Protein AF-A0A381V1W5-F1 (afdb_monomer_lite)

Secondary structure (DSSP, 8-state):
-PPEEEEESSHHHHHHHHHHHGGGEEEEE--S-SEE--TT----B-TT-------TTT-TTSPPPPGGG-B---EE-GGGHHHHHHHHHH-

pLDDT: mean 74.84, std 21.05, range [38.41, 97.56]

Structure (mmCIF, N/CA/C/O backbone):
data_AF-A0A381V1W5-F1
#
_entry.id   AF-A0A381V1W5-F1
#
loop_
_atom_site.group_PDB
_atom_site.id
_atom_site.type_symbol
_atom_site.label_atom_id
_atom_site.label_alt_id
_atom_site.label_comp_id
_atom_site.label_asym_id
_atom_site.label_entity_id
_atom_site.label_seq_id
_atom_site.pdbx_PDB_ins_code
_atom_site.Cartn_x
_atom_site.Cartn_y
_atom_site.Cartn_z
_atom_site.occupancy
_atom_site.B_iso_or_equiv
_atom_site.auth_seq_id
_atom_site.auth_comp_id
_atom_site.auth_asym_id
_atom_site.auth_atom_id
_atom_site.pdbx_PDB_model_num
ATOM 1 N N . MET A 1 1 ? -13.208 -13.722 13.875 1.00 66.12 1 MET A N 1
ATOM 2 C CA . MET A 1 1 ? -13.994 -13.267 12.708 1.00 66.12 1 MET A CA 1
ATOM 3 C C . MET A 1 1 ? -13.017 -12.835 11.631 1.00 66.12 1 MET A C 1
ATOM 5 O O . MET A 1 1 ? -12.004 -12.247 12.008 1.00 66.12 1 MET A O 1
ATOM 9 N N . PRO A 1 2 ? -13.264 -13.158 10.353 1.00 73.38 2 PRO A N 1
ATOM 10 C CA . PRO A 1 2 ? -12.440 -12.658 9.257 1.00 73.38 2 PRO A CA 1
ATOM 11 C C . PRO A 1 2 ? -12.503 -11.127 9.242 1.00 73.38 2 PRO A C 1
ATOM 13 O O . PRO A 1 2 ? -13.581 -10.554 9.410 1.00 73.38 2 PRO A O 1
ATOM 16 N N . LYS A 1 3 ? -11.346 -10.472 9.128 1.00 85.56 3 LYS A N 1
ATOM 17 C CA . LYS A 1 3 ? -11.261 -9.015 8.986 1.00 85.56 3 LYS A CA 1
ATOM 18 C C . LYS A 1 3 ? -11.293 -8.673 7.504 1.00 85.56 3 LYS A C 1
ATOM 20 O O . LYS A 1 3 ? -10.640 -9.348 6.717 1.00 85.56 3 LYS A O 1
ATOM 25 N N . ALA A 1 4 ? -12.030 -7.635 7.130 1.00 93.38 4 ALA A N 1
ATOM 26 C CA . ALA A 1 4 ? -12.000 -7.139 5.759 1.00 93.38 4 ALA A CA 1
ATOM 27 C C . ALA A 1 4 ? -10.700 -6.355 5.516 1.00 93.38 4 ALA A C 1
ATOM 29 O O . ALA A 1 4 ? -10.365 -5.455 6.291 1.00 93.38 4 ALA A O 1
ATOM 30 N N . LEU A 1 5 ? -9.973 -6.692 4.450 1.00 94.44 5 LEU A N 1
ATOM 31 C CA . LEU A 1 5 ? -8.740 -6.007 4.066 1.00 94.44 5 LEU A CA 1
ATOM 32 C C . LEU A 1 5 ? -9.055 -4.716 3.297 1.00 94.44 5 LEU A C 1
ATOM 34 O O . LEU A 1 5 ? -9.819 -4.718 2.334 1.00 94.44 5 LEU A O 1
ATOM 38 N N . VAL A 1 6 ? -8.425 -3.616 3.699 1.00 95.19 6 VAL A N 1
ATOM 39 C CA . VAL A 1 6 ? -8.476 -2.315 3.026 1.00 95.19 6 VAL A CA 1
ATOM 40 C C . VAL A 1 6 ? -7.052 -1.879 2.717 1.00 95.19 6 VAL A C 1
ATOM 42 O O . VAL A 1 6 ? -6.224 -1.740 3.616 1.00 95.19 6 VAL A O 1
ATOM 45 N N . VAL A 1 7 ? -6.760 -1.628 1.444 1.00 95.50 7 VAL A N 1
ATOM 46 C CA . VAL A 1 7 ? -5.433 -1.185 1.000 1.00 95.50 7 VAL A CA 1
ATOM 47 C C . VAL A 1 7 ? -5.485 0.290 0.631 1.00 95.50 7 VAL A C 1
ATOM 49 O O . VAL A 1 7 ? -6.390 0.731 -0.073 1.00 95.50 7 VAL A O 1
ATOM 52 N N . VAL A 1 8 ? -4.515 1.067 1.110 1.00 96.50 8 VAL A N 1
ATOM 53 C CA . VAL A 1 8 ? -4.421 2.513 0.858 1.00 96.50 8 VAL A CA 1
ATOM 54 C C . VAL A 1 8 ? -3.014 2.913 0.444 1.00 96.50 8 VAL A C 1
ATOM 56 O O . VAL A 1 8 ? -2.052 2.218 0.727 1.00 96.50 8 VAL A O 1
ATOM 59 N N . GLU A 1 9 ? -2.858 4.061 -0.202 1.00 95.38 9 GLU A N 1
ATOM 60 C CA . GLU A 1 9 ? -1.567 4.447 -0.781 1.00 95.38 9 GLU A CA 1
ATOM 61 C C . GLU A 1 9 ? -0.493 4.813 0.263 1.00 95.38 9 GLU A C 1
ATOM 63 O O . GLU A 1 9 ? 0.680 4.481 0.093 1.00 95.38 9 GLU A O 1
ATOM 68 N N . SER A 1 10 ? -0.874 5.490 1.356 1.00 95.88 10 SER A N 1
ATOM 69 C CA . SER A 1 10 ? 0.077 6.065 2.318 1.00 95.88 10 SER A CA 1
ATOM 70 C C . SER A 1 10 ? -0.136 5.584 3.762 1.00 95.88 10 SER A C 1
ATOM 72 O O . SER A 1 10 ? -1.279 5.371 4.184 1.00 95.88 10 SER A O 1
ATOM 74 N N . PRO A 1 11 ? 0.938 5.478 4.574 1.00 95.06 11 PRO A N 1
ATOM 75 C CA . PRO A 1 11 ? 0.835 5.069 5.981 1.00 95.06 11 PRO A CA 1
ATOM 76 C C . PRO A 1 11 ? -0.055 5.990 6.831 1.00 95.06 11 PRO A C 1
ATOM 78 O O . PRO A 1 11 ? -0.765 5.535 7.732 1.00 95.06 11 PRO A O 1
ATOM 81 N N . ALA A 1 12 ? -0.058 7.289 6.517 1.00 96.88 12 ALA A N 1
ATOM 82 C CA . ALA A 1 12 ? -0.895 8.271 7.199 1.00 96.88 12 ALA A CA 1
ATOM 83 C C . ALA A 1 12 ? -2.390 7.987 6.974 1.00 96.88 12 ALA A C 1
ATOM 85 O O . ALA A 1 12 ? -3.163 7.962 7.932 1.00 96.88 12 ALA A O 1
ATOM 86 N N . LYS A 1 13 ? -2.793 7.691 5.726 1.00 96.31 13 LYS A N 1
ATOM 87 C CA . LYS A 1 13 ? -4.172 7.288 5.405 1.00 96.31 13 LYS A CA 1
ATOM 88 C C . LYS A 1 13 ? -4.550 5.997 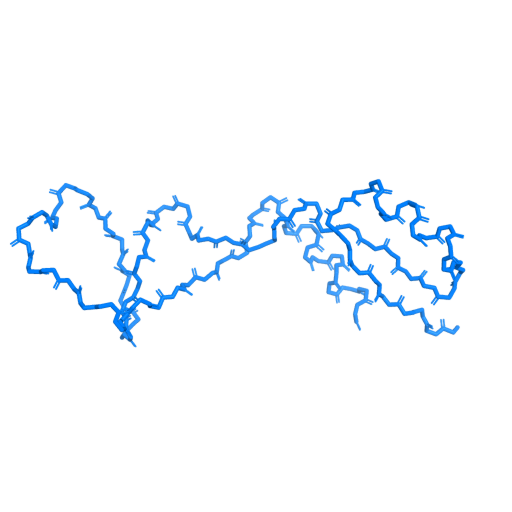6.135 1.00 96.31 13 LYS A C 1
ATOM 90 O O . LYS A 1 13 ? -5.637 5.939 6.701 1.00 96.31 13 LYS A O 1
ATOM 9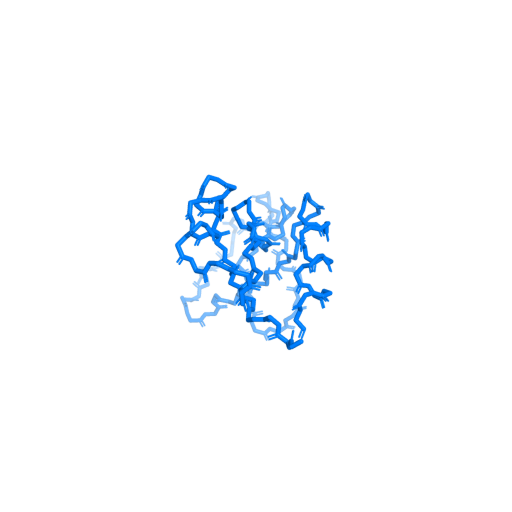5 N N . ALA A 1 14 ? -3.652 5.008 6.188 1.00 96.56 14 ALA A N 1
ATOM 96 C CA . ALA A 1 14 ? -3.920 3.733 6.861 1.00 96.56 14 ALA A CA 1
ATOM 97 C C . ALA A 1 14 ? -4.224 3.932 8.352 1.00 96.56 14 ALA A C 1
ATOM 99 O O . ALA A 1 14 ? -5.213 3.413 8.869 1.00 96.56 14 ALA A O 1
ATOM 100 N N . THR A 1 15 ? -3.421 4.766 9.018 1.00 96.19 15 THR A N 1
ATOM 101 C CA . THR A 1 15 ? -3.604 5.106 10.435 1.00 96.19 15 THR A CA 1
ATOM 102 C C . THR A 1 15 ? -4.943 5.799 10.683 1.00 96.19 15 THR A C 1
ATOM 104 O O . THR A 1 15 ? -5.645 5.470 11.636 1.00 96.19 15 THR A O 1
ATOM 107 N N . THR A 1 16 ? -5.311 6.756 9.832 1.00 97.56 16 THR A N 1
ATOM 108 C CA . THR A 1 16 ? -6.563 7.510 9.973 1.00 97.56 16 THR A CA 1
ATOM 109 C C . THR A 1 16 ? -7.786 6.635 9.702 1.00 97.56 16 THR A C 1
ATOM 111 O O . THR A 1 16 ? -8.713 6.614 10.506 1.00 97.56 16 THR A O 1
ATOM 114 N N . ILE A 1 17 ? -7.778 5.860 8.617 1.00 97.00 17 ILE A N 1
ATOM 115 C CA . ILE A 1 17 ? -8.914 5.017 8.218 1.00 97.00 17 ILE A CA 1
ATOM 116 C C . ILE A 1 17 ? -9.123 3.860 9.202 1.00 97.00 17 ILE A C 1
ATOM 118 O O . ILE A 1 17 ? -10.263 3.556 9.547 1.00 97.00 17 ILE A O 1
ATOM 122 N N . SER A 1 18 ? -8.046 3.274 9.735 1.00 96.25 18 SER A N 1
ATOM 123 C CA . SER A 1 18 ? -8.129 2.232 10.770 1.00 96.25 18 SER A CA 1
ATOM 124 C C . SER A 1 18 ? -8.891 2.704 12.018 1.00 96.25 18 SER A C 1
ATOM 126 O O . SER A 1 18 ? -9.706 1.961 12.568 1.00 96.25 18 SER A O 1
ATOM 128 N N . LYS A 1 19 ? -8.718 3.974 12.421 1.00 96.69 19 LYS A N 1
ATOM 129 C CA . LYS A 1 19 ? -9.464 4.565 13.547 1.00 96.69 19 LYS A CA 1
ATOM 130 C C . LYS A 1 19 ? -10.964 4.671 13.272 1.00 96.69 19 LYS A C 1
ATOM 132 O O . LYS A 1 19 ? -11.746 4.510 14.203 1.00 96.69 19 LYS A O 1
ATOM 137 N N . TYR A 1 20 ? -11.360 4.935 12.028 1.00 97.38 20 TYR A N 1
ATOM 138 C CA . TYR A 1 20 ? -12.772 5.056 11.654 1.00 97.38 20 TYR A CA 1
ATOM 139 C C . TYR A 1 20 ? -13.461 3.701 11.491 1.00 97.38 20 TYR A C 1
ATOM 141 O O . TYR A 1 20 ? -14.600 3.541 11.917 1.00 97.38 20 TYR A O 1
ATOM 149 N N . LEU A 1 21 ? -12.778 2.725 10.892 1.00 96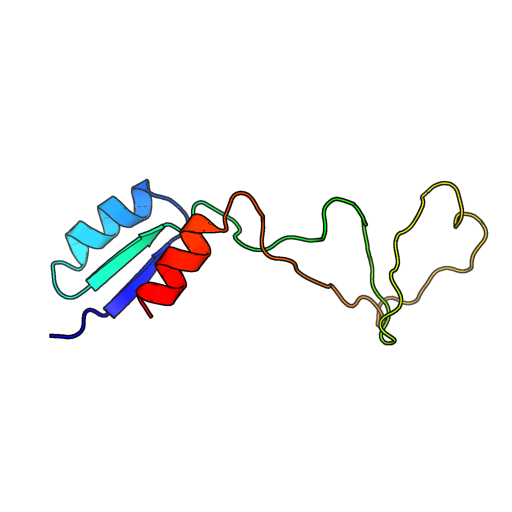.00 21 LEU A N 1
ATOM 150 C CA . LEU A 1 21 ? -13.352 1.413 10.587 1.00 96.00 21 LEU A CA 1
ATOM 151 C C . LEU A 1 21 ? -13.328 0.443 11.779 1.00 96.00 21 LEU A C 1
ATOM 153 O O . LEU A 1 21 ? -14.172 -0.449 11.885 1.00 96.00 21 LEU A O 1
ATOM 157 N N . GLY A 1 22 ? -12.373 0.613 12.695 1.00 92.88 22 GLY A N 1
ATOM 158 C CA . GLY A 1 22 ? -12.257 -0.206 13.894 1.00 92.88 22 GLY A CA 1
ATOM 159 C C . GLY A 1 22 ? -11.774 -1.639 13.630 1.00 92.88 22 GLY A C 1
ATOM 160 O O . GLY A 1 22 ? -11.211 -1.970 12.591 1.00 92.88 22 GLY A O 1
ATOM 161 N N . LYS A 1 23 ? -11.973 -2.521 14.618 1.00 92.12 23 LYS A N 1
ATOM 162 C CA . LYS A 1 23 ? -11.310 -3.842 14.695 1.00 92.12 23 LYS A CA 1
ATOM 163 C C . LYS A 1 23 ? -11.771 -4.875 13.655 1.00 92.12 23 LYS A C 1
ATOM 165 O O . LYS A 1 23 ? -11.147 -5.931 13.556 1.00 92.12 23 LYS A O 1
ATOM 170 N N . GLY A 1 24 ? -12.856 -4.597 12.930 1.00 94.00 24 GLY A N 1
ATOM 171 C CA . GLY A 1 24 ? -13.380 -5.465 11.869 1.00 94.00 24 GLY A CA 1
ATOM 172 C C . GLY A 1 24 ? -12.597 -5.383 10.559 1.00 94.00 24 GLY A C 1
ATOM 173 O O . GLY A 1 24 ? -12.830 -6.193 9.665 1.00 94.00 24 GLY A O 1
ATOM 174 N N . TYR A 1 25 ? -11.665 -4.434 10.456 1.00 95.25 25 TYR A N 1
ATOM 175 C CA . TYR A 1 25 ? -10.895 -4.182 9.249 1.00 95.25 25 TYR A CA 1
ATOM 176 C C . TYR A 1 25 ? -9.397 -4.285 9.518 1.00 95.25 25 TYR A C 1
ATOM 178 O O . TYR A 1 25 ? -8.907 -3.957 10.601 1.00 95.25 25 TYR A O 1
ATOM 186 N N . GLU A 1 26 ? -8.670 -4.735 8.507 1.00 94.38 26 GLU A N 1
ATOM 187 C CA . GLU A 1 26 ? -7.219 -4.661 8.438 1.00 94.38 26 GLU A CA 1
ATOM 188 C C . GLU A 1 26 ? -6.851 -3.635 7.372 1.00 94.38 26 GLU A C 1
ATOM 190 O O . GLU A 1 26 ? -7.251 -3.770 6.221 1.00 94.38 26 GLU A O 1
ATOM 195 N N . VAL A 1 27 ? -6.149 -2.568 7.761 1.00 95.44 27 VAL A N 1
ATOM 196 C CA . VAL A 1 27 ? -5.825 -1.460 6.853 1.00 95.44 27 VAL A CA 1
ATOM 197 C C . VAL A 1 27 ? -4.321 -1.433 6.604 1.00 95.44 27 VAL A C 1
ATOM 199 O O . VAL A 1 27 ? -3.556 -1.136 7.522 1.00 95.44 27 VAL A O 1
ATOM 202 N N . ILE A 1 28 ? -3.897 -1.723 5.373 1.00 94.44 28 ILE A N 1
ATOM 203 C CA . ILE A 1 28 ? -2.484 -1.824 4.971 1.00 94.44 28 ILE A CA 1
ATOM 204 C C . ILE A 1 28 ? -2.145 -0.722 3.963 1.00 94.44 28 ILE A C 1
ATOM 206 O O . ILE A 1 28 ? -2.950 -0.385 3.095 1.00 94.44 28 ILE A O 1
ATOM 210 N N . ALA A 1 29 ? -0.944 -0.147 4.065 1.00 95.81 29 ALA A N 1
ATOM 211 C CA . ALA A 1 29 ? -0.457 0.841 3.107 1.00 95.81 29 ALA A CA 1
ATOM 212 C C . ALA A 1 29 ? 0.385 0.194 1.990 1.00 95.81 29 ALA A C 1
ATOM 214 O O . ALA A 1 29 ? 1.309 -0.561 2.283 1.00 95.81 29 ALA A O 1
ATOM 215 N N . SER A 1 30 ? 0.134 0.542 0.724 1.00 93.12 30 SER A N 1
ATOM 216 C CA . SER A 1 30 ? 0.942 0.112 -0.429 1.00 93.12 30 SER A CA 1
ATOM 217 C C . SER A 1 30 ? 2.282 0.852 -0.525 1.00 93.12 30 SER A C 1
ATOM 219 O O . SER A 1 30 ? 3.237 0.350 -1.114 1.00 93.12 30 SER A O 1
ATOM 221 N N . VAL A 1 31 ? 2.363 2.040 0.091 1.00 90.62 31 VAL A N 1
ATOM 222 C CA . VAL A 1 31 ? 3.527 2.938 0.055 1.00 90.62 31 VAL A CA 1
ATOM 223 C C . VAL A 1 31 ? 3.856 3.356 -1.388 1.00 90.62 31 VAL A C 1
ATOM 225 O O . VAL A 1 31 ? 5.009 3.333 -1.822 1.00 90.62 31 VAL A O 1
ATOM 228 N N . GLY A 1 32 ? 2.815 3.743 -2.131 1.00 88.62 32 GLY A N 1
ATOM 229 C CA . GLY A 1 32 ? 2.880 4.119 -3.547 1.00 88.62 32 GLY A CA 1
ATOM 230 C C . GLY A 1 32 ? 2.670 2.938 -4.499 1.00 88.62 32 GLY A C 1
ATOM 231 O O . GLY A 1 32 ? 1.975 1.974 -4.163 1.00 88.62 32 GLY A O 1
ATOM 232 N N . HIS A 1 33 ? 3.253 3.028 -5.698 1.00 91.06 33 HIS A N 1
ATOM 233 C CA . HIS A 1 33 ? 3.172 1.978 -6.714 1.00 91.06 33 HIS A CA 1
ATOM 234 C C . HIS A 1 33 ? 3.906 0.708 -6.271 1.00 91.06 33 HIS A C 1
ATOM 236 O O . HIS A 1 33 ? 4.986 0.778 -5.681 1.00 91.06 33 HIS A O 1
ATOM 242 N N . ILE A 1 34 ? 3.310 -0.448 -6.575 1.00 89.81 34 ILE A N 1
ATOM 243 C CA . ILE A 1 34 ? 3.848 -1.791 -6.287 1.00 89.81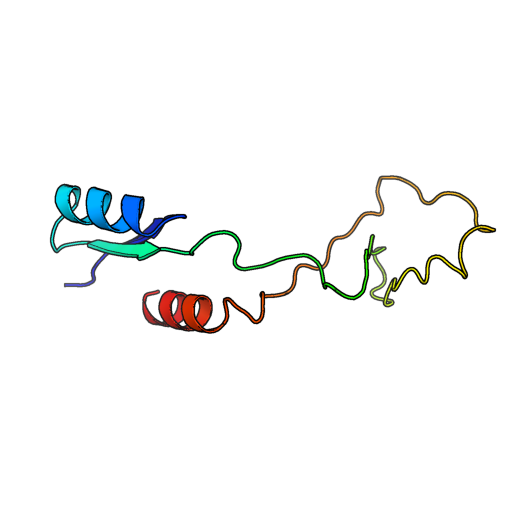 34 ILE A CA 1
ATOM 244 C C . ILE A 1 34 ? 4.365 -2.506 -7.541 1.00 89.81 34 ILE A C 1
ATOM 246 O O . ILE A 1 34 ? 5.156 -3.442 -7.435 1.00 89.81 34 ILE A O 1
ATOM 250 N N . VAL A 1 35 ? 3.930 -2.043 -8.709 1.00 87.69 35 VAL A N 1
ATOM 251 C CA . VAL A 1 35 ? 4.352 -2.482 -10.037 1.00 87.69 35 VAL A CA 1
ATOM 252 C C . VAL A 1 35 ? 4.767 -1.251 -10.828 1.00 87.69 35 VAL A C 1
ATOM 254 O O . VAL A 1 35 ? 4.252 -0.160 -10.579 1.00 87.69 35 VAL A O 1
ATOM 257 N N . ASP A 1 36 ? 5.708 -1.424 -11.739 1.00 85.81 36 ASP A N 1
ATOM 258 C CA . ASP A 1 36 ? 6.185 -0.373 -12.631 1.00 85.81 36 ASP A CA 1
ATOM 259 C C . ASP A 1 36 ? 6.643 -1.001 -13.946 1.00 85.81 36 ASP A C 1
ATOM 261 O O . ASP A 1 36 ? 6.721 -2.227 -14.062 1.00 85.81 36 ASP A O 1
ATOM 265 N N . LEU A 1 37 ? 6.953 -0.168 -14.929 1.00 81.69 37 LEU A N 1
ATOM 266 C CA . LEU A 1 37 ? 7.650 -0.625 -16.118 1.00 81.69 37 LEU A CA 1
ATOM 267 C C . LEU A 1 37 ? 9.053 -1.140 -15.734 1.00 81.69 37 LEU A C 1
ATOM 269 O O . LEU A 1 37 ? 9.670 -0.642 -14.781 1.00 81.69 37 LEU A O 1
ATOM 273 N N . PRO A 1 38 ? 9.581 -2.148 -16.441 1.00 77.88 38 PRO A N 1
ATOM 274 C CA . PRO A 1 38 ? 10.932 -2.646 -16.218 1.00 77.88 38 PRO A CA 1
ATOM 275 C C . PRO A 1 38 ? 11.967 -1.516 -16.354 1.00 77.88 38 PRO A C 1
ATOM 277 O O . PRO A 1 38 ? 12.087 -0.862 -17.381 1.00 77.88 38 PRO A O 1
ATOM 280 N N . LYS A 1 39 ? 12.752 -1.272 -15.294 1.00 65.12 39 LYS A N 1
ATOM 281 C CA . LYS A 1 39 ? 13.666 -0.110 -15.188 1.00 65.12 39 LYS A CA 1
ATOM 282 C C . LYS A 1 39 ? 14.770 -0.046 -16.248 1.00 65.12 39 LYS A C 1
ATOM 284 O O . LYS A 1 39 ? 15.378 1.006 -16.420 1.00 65.12 39 LYS A O 1
ATOM 289 N N . SER A 1 40 ? 15.074 -1.168 -16.889 1.00 53.72 40 SER A N 1
ATOM 290 C CA . SER A 1 40 ? 16.153 -1.316 -17.870 1.00 53.72 40 SER A CA 1
ATOM 291 C C . SER A 1 40 ? 15.659 -1.374 -19.316 1.00 53.72 40 SER A C 1
ATOM 293 O O . SER A 1 40 ? 16.472 -1.511 -20.222 1.00 53.72 40 SER A O 1
ATOM 295 N N . THR A 1 41 ? 14.355 -1.232 -19.542 1.00 47.22 41 THR A N 1
ATOM 296 C CA . THR A 1 41 ? 13.754 -1.181 -20.871 1.00 47.22 41 THR A CA 1
ATOM 297 C C . THR A 1 41 ? 12.637 -0.143 -20.834 1.00 47.22 41 THR A C 1
ATOM 299 O O . THR A 1 41 ? 11.586 -0.356 -20.237 1.00 47.22 41 THR A O 1
ATOM 302 N N . ILE A 1 42 ? 12.841 1.019 -21.464 1.00 45.31 42 ILE A N 1
ATOM 303 C CA . ILE A 1 42 ? 11.713 1.891 -21.827 1.00 45.31 42 ILE A CA 1
ATOM 304 C C . ILE A 1 42 ? 10.996 1.151 -22.967 1.00 45.31 42 ILE A C 1
ATOM 306 O O . ILE A 1 42 ? 11.253 1.382 -24.143 1.00 45.31 42 ILE A O 1
ATOM 310 N N . GLY A 1 43 ? 10.218 0.138 -22.585 1.00 44.91 43 GLY A N 1
ATOM 311 C CA . GLY A 1 43 ? 9.630 -0.868 -23.455 1.00 44.91 43 GLY A CA 1
ATOM 312 C C . GLY A 1 43 ? 8.173 -0.540 -23.721 1.00 44.91 43 GLY A C 1
ATOM 313 O O . GLY A 1 43 ? 7.284 -0.915 -22.963 1.00 44.91 43 GLY A O 1
ATOM 314 N N . ILE A 1 44 ? 7.946 0.178 -24.811 1.00 41.00 44 ILE A N 1
ATOM 315 C CA . ILE A 1 44 ? 6.752 -0.019 -25.628 1.00 41.00 44 ILE A CA 1
ATOM 316 C C . ILE A 1 44 ? 6.863 -1.455 -26.153 1.00 41.00 44 ILE A C 1
ATOM 318 O O . ILE A 1 44 ? 7.814 -1.725 -26.886 1.00 41.00 44 ILE A O 1
ATOM 322 N N . VAL A 1 45 ? 5.989 -2.379 -25.744 1.00 43.78 45 VAL A N 1
ATOM 323 C CA . VAL A 1 45 ? 6.042 -3.768 -26.236 1.00 43.78 45 VAL A CA 1
ATOM 324 C C . VAL A 1 45 ? 4.992 -3.959 -27.329 1.00 43.78 45 VAL A C 1
ATOM 326 O O . VAL A 1 45 ? 3.912 -3.402 -27.206 1.00 43.78 45 VAL A O 1
ATOM 329 N N . ASP A 1 46 ? 5.314 -4.696 -28.395 1.00 38.41 46 ASP A N 1
ATOM 330 C CA . ASP A 1 46 ? 4.338 -5.155 -29.398 1.00 38.41 46 ASP A CA 1
ATOM 331 C C . ASP A 1 46 ? 3.892 -6.591 -29.064 1.00 38.41 46 ASP A C 1
ATOM 333 O O . ASP A 1 46 ? 4.555 -7.319 -28.321 1.00 38.41 46 ASP A O 1
ATOM 337 N N . SER A 1 47 ? 2.777 -7.011 -29.660 1.00 43.16 47 SER A N 1
ATOM 338 C CA . SER A 1 47 ? 1.958 -8.203 -29.374 1.00 43.16 47 SER A CA 1
ATOM 339 C C . SER A 1 47 ? 2.620 -9.598 -29.387 1.00 43.16 47 SER A C 1
ATOM 341 O O . SER A 1 47 ? 1.950 -10.558 -29.011 1.00 43.16 47 SER A O 1
ATOM 343 N N . ASP A 1 48 ? 3.892 -9.744 -29.772 1.00 45.03 48 ASP A N 1
ATOM 344 C CA . ASP A 1 48 ? 4.524 -11.054 -30.036 1.00 45.03 48 ASP A CA 1
ATOM 345 C C . ASP A 1 48 ? 5.612 -11.470 -29.020 1.00 45.03 48 ASP A C 1
ATOM 347 O O . ASP A 1 48 ? 6.299 -12.475 -29.210 1.00 45.03 48 ASP A O 1
ATOM 351 N N . GLY A 1 49 ? 5.763 -10.741 -27.908 1.00 41.56 49 GLY A N 1
ATOM 352 C CA . GLY A 1 49 ? 6.566 -11.191 -26.758 1.00 41.56 49 GLY A CA 1
ATOM 353 C C . GLY A 1 49 ? 8.088 -11.194 -26.961 1.00 41.56 49 GLY A C 1
ATOM 354 O O . GLY A 1 49 ? 8.799 -11.898 -26.245 1.00 41.56 49 GLY A O 1
ATOM 355 N N . ALA A 1 50 ? 8.605 -10.418 -27.915 1.00 41.59 50 ALA A N 1
ATOM 356 C CA . ALA A 1 50 ? 10.034 -10.140 -28.021 1.00 41.59 50 ALA A CA 1
ATOM 357 C C . ALA A 1 50 ? 10.402 -8.923 -27.157 1.00 41.59 50 ALA A C 1
ATOM 359 O O . ALA A 1 50 ? 9.743 -7.887 -27.247 1.00 41.59 50 ALA A O 1
ATOM 360 N N . ASP A 1 51 ? 11.466 -9.046 -26.352 1.00 41.16 51 ASP A N 1
ATOM 361 C CA . ASP A 1 51 ? 12.039 -7.955 -25.555 1.00 41.16 51 ASP A CA 1
ATOM 362 C C . ASP A 1 51 ? 12.278 -6.724 -26.437 1.00 41.16 51 ASP A C 1
ATOM 364 O O . ASP A 1 51 ? 13.252 -6.665 -27.191 1.00 41.16 51 ASP A O 1
ATOM 368 N N . ILE A 1 52 ? 11.432 -5.701 -26.309 1.00 44.88 52 ILE A N 1
ATOM 369 C CA . ILE A 1 52 ? 11.747 -4.382 -26.859 1.00 44.88 52 ILE A CA 1
ATOM 370 C C . ILE A 1 52 ? 12.536 -3.623 -25.798 1.00 44.88 52 ILE A C 1
ATOM 372 O O . ILE A 1 52 ? 12.089 -2.650 -25.190 1.00 44.88 52 ILE A O 1
ATOM 376 N N . GLY A 1 53 ? 13.752 -4.105 -25.555 1.00 41.78 53 GLY A N 1
ATOM 377 C CA . GLY A 1 53 ? 14.802 -3.241 -25.058 1.00 41.78 53 GLY A CA 1
ATOM 378 C C . GLY A 1 53 ? 15.173 -2.280 -26.170 1.00 41.78 53 GLY A C 1
ATOM 379 O O . GLY A 1 53 ? 16.005 -2.615 -27.006 1.00 41.78 53 GLY A O 1
ATOM 380 N N . VAL A 1 54 ? 14.536 -1.105 -26.196 1.00 41.72 54 VAL A N 1
ATOM 381 C CA . VAL A 1 54 ? 14.990 -0.009 -27.054 1.00 41.72 54 VAL A CA 1
ATOM 382 C C . VAL A 1 54 ? 16.349 0.432 -26.528 1.00 41.72 54 VAL A C 1
ATOM 384 O O . VAL A 1 54 ? 16.460 1.198 -25.568 1.00 41.72 54 VAL A O 1
ATOM 387 N N . ASP A 1 55 ? 17.396 -0.082 -27.157 1.00 45.72 55 ASP A N 1
ATOM 388 C CA . ASP A 1 55 ? 18.710 0.524 -27.090 1.00 45.72 55 ASP A CA 1
ATOM 389 C C . ASP A 1 55 ? 18.613 1.799 -27.934 1.00 45.72 55 ASP A C 1
ATOM 391 O O . ASP A 1 55 ? 18.615 1.753 -29.163 1.00 45.72 55 ASP A O 1
ATOM 395 N N . ILE A 1 56 ? 18.460 2.953 -27.278 1.00 45.19 56 ILE A N 1
ATOM 396 C CA . ILE A 1 56 ? 18.328 4.289 -27.900 1.00 45.19 56 ILE A CA 1
ATOM 397 C C . ILE A 1 56 ? 19.401 4.596 -28.959 1.00 45.19 56 ILE A C 1
ATOM 399 O O . ILE A 1 56 ? 19.228 5.504 -29.767 1.00 45.19 56 ILE A O 1
ATOM 403 N N . ASN A 1 57 ? 20.497 3.838 -28.974 1.00 45.31 57 ASN A N 1
ATOM 404 C CA . ASN A 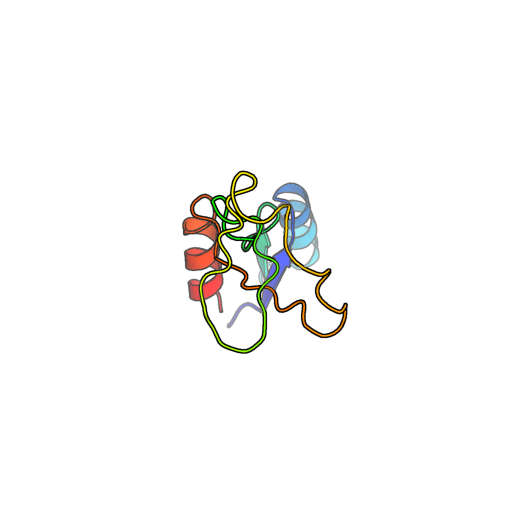1 57 ? 21.574 3.965 -29.947 1.00 45.31 57 ASN A CA 1
ATOM 405 C C . ASN A 1 57 ? 21.345 3.173 -31.249 1.00 45.31 57 ASN A C 1
ATOM 407 O O . ASN A 1 57 ? 22.127 3.342 -32.181 1.00 45.31 57 ASN A O 1
ATOM 411 N N . LYS A 1 58 ? 20.334 2.294 -31.326 1.00 44.00 58 LYS A N 1
ATOM 412 C CA . LYS A 1 58 ? 20.219 1.279 -32.389 1.00 44.00 58 LYS A CA 1
ATOM 413 C C . LYS A 1 58 ? 18.996 1.413 -33.305 1.00 44.00 58 LYS A C 1
ATOM 415 O O . LYS A 1 58 ? 19.053 0.919 -34.426 1.00 44.00 58 LYS A O 1
ATOM 420 N N . ASP A 1 59 ? 17.950 2.124 -32.877 1.00 47.25 59 ASP A N 1
ATOM 421 C CA . ASP A 1 59 ? 16.629 2.097 -33.539 1.00 47.25 59 ASP A CA 1
ATOM 422 C C . ASP A 1 59 ? 16.163 3.451 -34.124 1.00 47.25 59 ASP A C 1
ATOM 424 O O . ASP A 1 59 ? 14.992 3.618 -34.458 1.00 47.25 59 ASP A O 1
ATOM 428 N N . LEU A 1 60 ? 17.065 4.428 -34.288 1.00 52.78 60 LEU A N 1
ATOM 429 C CA . LEU A 1 60 ? 16.738 5.747 -34.866 1.00 52.78 60 LEU A CA 1
ATOM 430 C C . LEU A 1 60 ? 16.394 5.716 -36.371 1.00 52.78 60 LEU A C 1
ATOM 432 O O . LEU A 1 60 ? 15.829 6.685 -36.873 1.00 52.78 60 LEU A O 1
ATOM 436 N N . ASP A 1 61 ? 16.672 4.611 -37.071 1.00 52.34 61 ASP A N 1
ATOM 437 C CA . ASP A 1 61 ? 16.531 4.506 -38.534 1.00 52.34 61 ASP A CA 1
ATOM 438 C C . ASP A 1 61 ? 15.289 3.700 -38.998 1.00 52.34 61 ASP A C 1
ATOM 440 O O . ASP A 1 61 ? 15.142 3.410 -40.188 1.00 52.34 61 ASP A O 1
ATOM 444 N N . GLY A 1 62 ? 14.381 3.317 -38.086 1.00 51.34 62 GLY A N 1
ATOM 445 C CA . GLY A 1 62 ? 13.182 2.512 -38.388 1.00 51.34 62 GLY A CA 1
ATOM 446 C C . GLY A 1 62 ? 11.885 3.320 -38.609 1.00 51.34 62 GLY A C 1
ATOM 447 O O . GLY A 1 62 ? 11.750 4.428 -38.087 1.00 51.34 62 GLY A O 1
ATOM 448 N N . PRO A 1 63 ? 10.892 2.791 -39.361 1.00 55.09 63 PRO A N 1
ATOM 449 C CA . PRO A 1 63 ? 9.595 3.450 -39.531 1.00 55.09 63 PRO A CA 1
ATOM 450 C C . PRO A 1 63 ? 8.811 3.518 -38.202 1.00 55.09 63 PRO A C 1
ATOM 452 O O . PRO A 1 63 ? 8.899 2.594 -37.391 1.00 55.09 63 PRO A O 1
ATOM 455 N N . PRO A 1 64 ? 8.016 4.581 -37.967 1.00 56.53 64 PRO A N 1
ATOM 456 C CA . PRO A 1 64 ? 7.280 4.764 -36.717 1.00 56.53 64 PRO A CA 1
ATOM 457 C C . PRO A 1 64 ? 6.212 3.677 -36.529 1.00 56.53 64 PRO A C 1
ATOM 459 O O . PRO A 1 64 ? 5.389 3.447 -37.419 1.00 56.53 64 PRO A O 1
ATOM 462 N N . LYS A 1 65 ? 6.210 3.028 -35.359 1.00 54.56 65 LYS A N 1
ATOM 463 C CA . LYS A 1 65 ? 5.206 2.020 -34.976 1.00 54.56 65 LYS A CA 1
ATOM 464 C C . LYS A 1 65 ? 3.829 2.645 -34.749 1.00 54.56 65 LYS A C 1
ATOM 466 O O . LYS A 1 65 ? 3.729 3.808 -34.348 1.00 54.56 65 LYS A O 1
ATOM 471 N N . GLN A 1 66 ? 2.764 1.888 -35.021 1.00 53.69 66 GLN A N 1
ATOM 472 C CA . GLN A 1 66 ? 1.394 2.398 -34.928 1.00 53.69 66 GLN A CA 1
ATOM 473 C C . GLN A 1 66 ? 0.860 2.392 -33.484 1.00 53.69 66 GLN A C 1
ATOM 475 O O . GLN A 1 66 ? 1.213 1.517 -32.697 1.00 53.69 66 GLN A O 1
ATOM 480 N N . PRO A 1 67 ? -0.054 3.315 -33.114 1.00 54.44 67 PRO A N 1
ATOM 481 C CA . PRO A 1 67 ? -0.477 3.471 -31.722 1.00 54.44 67 PRO A CA 1
ATOM 482 C C . PRO A 1 67 ? -1.292 2.324 -31.112 1.00 54.44 67 PRO A C 1
ATOM 484 O O . PRO A 1 67 ? -1.518 2.307 -29.908 1.00 54.44 67 PRO A O 1
ATOM 487 N N . SER A 1 68 ? -1.790 1.394 -31.920 1.00 53.97 68 SER A N 1
ATOM 488 C CA . SER A 1 68 ? -2.589 0.259 -31.448 1.00 53.97 68 SER A CA 1
ATOM 489 C C . SER A 1 68 ? -1.756 -0.890 -30.882 1.00 53.97 68 SER A C 1
ATOM 491 O O . SER A 1 68 ? -2.333 -1.826 -30.339 1.00 53.97 68 SER A O 1
ATOM 493 N N . GLU A 1 69 ? -0.431 -0.841 -31.020 1.00 55.41 69 GLU A N 1
ATOM 494 C CA . GLU A 1 69 ? 0.461 -1.949 -30.666 1.00 55.41 69 GLU A CA 1
ATOM 495 C C . GLU A 1 69 ? 1.155 -1.752 -29.315 1.00 55.41 69 GLU A C 1
ATOM 497 O O . GLU A 1 69 ? 1.865 -2.643 -28.882 1.00 55.41 69 GLU A O 1
ATOM 502 N N . PHE A 1 70 ? 0.902 -0.647 -28.599 1.00 57.44 70 PHE A N 1
ATOM 503 C CA . PHE A 1 70 ? 1.474 -0.397 -27.272 1.00 57.44 70 PHE A CA 1
ATOM 504 C C . PHE A 1 70 ? 0.925 -1.369 -26.212 1.00 57.44 70 PHE A C 1
ATOM 506 O O . PHE A 1 70 ? -0.017 -1.060 -25.479 1.00 57.44 70 PHE A O 1
ATOM 513 N N . VAL A 1 71 ? 1.542 -2.536 -26.093 1.00 58.59 71 VAL A N 1
ATOM 514 C CA . VAL A 1 71 ? 1.414 -3.440 -24.953 1.00 58.59 71 VAL A CA 1
ATOM 515 C C . VAL A 1 71 ? 2.397 -2.959 -23.873 1.00 58.59 71 VAL A C 1
ATOM 517 O O . VAL A 1 71 ? 3.464 -2.405 -24.159 1.00 58.59 71 VAL A O 1
ATOM 520 N N . THR A 1 72 ? 2.029 -3.107 -22.602 1.00 64.12 72 THR A N 1
ATOM 521 C CA . THR A 1 72 ? 2.870 -2.708 -21.467 1.00 64.12 72 THR A CA 1
ATOM 522 C C . THR A 1 72 ? 3.039 -3.861 -20.489 1.00 64.12 72 THR A C 1
ATOM 524 O O . THR A 1 72 ? 2.089 -4.300 -19.839 1.00 64.12 72 THR A O 1
ATOM 527 N N . ASP A 1 73 ? 4.280 -4.323 -20.347 1.00 71.62 73 ASP A N 1
ATOM 528 C CA . ASP A 1 73 ? 4.643 -5.362 -19.387 1.00 71.62 73 ASP A CA 1
ATOM 529 C C . ASP A 1 73 ? 5.001 -4.734 -18.037 1.00 71.62 73 ASP A C 1
ATOM 531 O O . ASP A 1 73 ? 6.098 -4.215 -17.829 1.00 71.62 73 ASP A O 1
ATOM 535 N N . TYR A 1 74 ? 4.063 -4.768 -17.090 1.00 81.69 74 TYR A N 1
ATOM 536 C CA . TYR A 1 74 ? 4.305 -4.299 -15.726 1.00 81.69 74 TYR A CA 1
ATOM 537 C C . TYR A 1 74 ? 4.996 -5.367 -14.882 1.00 81.69 74 TYR A C 1
ATOM 539 O O . TYR A 1 74 ? 4.523 -6.498 -14.760 1.00 81.69 74 TYR A O 1
ATOM 547 N N . VAL A 1 75 ? 6.069 -4.975 -14.199 1.00 85.00 75 VAL A N 1
ATOM 548 C CA . VAL A 1 75 ? 6.827 -5.847 -13.299 1.00 85.00 75 VAL A CA 1
ATOM 549 C C . VAL A 1 75 ? 6.719 -5.374 -11.844 1.00 85.00 75 VAL A C 1
ATOM 551 O O . VAL A 1 75 ? 6.702 -4.170 -11.575 1.00 85.00 75 VAL A O 1
ATOM 554 N N . PRO A 1 76 ? 6.646 -6.289 -10.856 1.00 87.50 76 PRO A N 1
ATOM 555 C CA . PRO A 1 76 ? 6.687 -5.913 -9.448 1.00 87.50 76 PRO A CA 1
ATOM 556 C C . PRO A 1 76 ? 7.985 -5.195 -9.087 1.00 87.50 76 PRO A C 1
ATOM 558 O O . PRO A 1 76 ? 9.081 -5.669 -9.384 1.00 87.50 76 PRO A O 1
ATOM 561 N N . LEU A 1 77 ? 7.866 -4.084 -8.366 1.00 87.25 77 LEU A N 1
ATOM 562 C CA . LEU A 1 77 ? 9.023 -3.328 -7.907 1.00 87.25 77 LEU A CA 1
ATOM 563 C C . LEU A 1 77 ? 9.790 -4.099 -6.827 1.00 87.25 77 LEU A C 1
ATOM 565 O O . LEU A 1 77 ? 9.228 -4.488 -5.798 1.00 87.25 77 LEU A O 1
ATOM 569 N N . ASP A 1 78 ? 11.107 -4.229 -7.000 1.00 85.88 78 ASP A N 1
ATOM 570 C CA . ASP A 1 78 ? 11.981 -4.897 -6.026 1.00 85.88 78 ASP A CA 1
ATOM 571 C C . ASP A 1 78 ? 11.885 -4.282 -4.627 1.00 85.88 78 ASP A C 1
ATOM 573 O O . ASP A 1 78 ? 11.790 -4.997 -3.626 1.00 85.88 78 ASP A O 1
ATOM 577 N N . SER A 1 79 ? 11.818 -2.948 -4.558 1.00 87.00 79 SER A N 1
ATOM 578 C CA . SER A 1 79 ? 11.675 -2.191 -3.309 1.00 87.00 79 SER A CA 1
ATOM 579 C C . SER A 1 79 ? 10.347 -2.446 -2.588 1.00 87.00 79 SER A C 1
ATOM 581 O O . SER A 1 79 ? 10.205 -2.095 -1.416 1.00 87.00 79 SER A O 1
ATOM 583 N N . ARG A 1 80 ? 9.367 -3.061 -3.262 1.00 89.88 80 ARG A N 1
ATOM 584 C CA . ARG A 1 80 ? 8.006 -3.300 -2.761 1.00 89.88 80 ARG A CA 1
ATOM 585 C C . ARG A 1 80 ? 7.682 -4.778 -2.553 1.00 89.88 80 ARG A C 1
ATOM 587 O O . ARG A 1 80 ? 6.576 -5.095 -2.123 1.00 89.88 80 ARG A O 1
ATOM 594 N N . LYS A 1 81 ? 8.646 -5.689 -2.738 1.00 88.75 81 LYS A N 1
ATOM 595 C CA . LYS A 1 81 ? 8.468 -7.141 -2.518 1.00 88.75 81 LYS A CA 1
ATOM 596 C C . LYS A 1 81 ? 7.906 -7.487 -1.137 1.00 88.75 81 LYS A C 1
ATOM 598 O O . LYS A 1 81 ? 7.063 -8.373 -1.022 1.00 88.75 81 LYS A O 1
ATOM 603 N N . LYS A 1 82 ? 8.346 -6.775 -0.094 1.00 89.94 82 LYS A N 1
ATOM 604 C CA . LYS A 1 82 ? 7.842 -6.973 1.274 1.00 89.94 82 LYS A CA 1
ATOM 605 C C . LYS A 1 82 ? 6.351 -6.636 1.380 1.00 89.94 82 LYS A C 1
ATOM 607 O O . LYS A 1 82 ? 5.589 -7.455 1.878 1.00 89.94 82 LYS A O 1
ATOM 612 N N . VAL A 1 83 ? 5.946 -5.491 0.831 1.00 90.12 83 VAL A N 1
ATOM 613 C CA . VAL A 1 83 ? 4.544 -5.044 0.801 1.00 90.12 83 VAL A CA 1
ATOM 614 C C . VAL A 1 83 ? 3.683 -6.039 0.021 1.00 90.12 83 VAL A C 1
ATOM 616 O O . VAL A 1 83 ? 2.636 -6.452 0.498 1.00 90.12 83 VAL A O 1
ATOM 619 N N . LEU A 1 84 ? 4.153 -6.511 -1.138 1.00 91.06 84 LEU A N 1
ATOM 620 C CA . LEU A 1 84 ? 3.465 -7.544 -1.922 1.00 91.06 84 LEU A CA 1
ATOM 621 C C . LEU A 1 84 ? 3.270 -8.854 -1.148 1.00 91.06 84 LEU A C 1
ATOM 623 O O . LEU A 1 84 ? 2.225 -9.487 -1.270 1.00 91.06 84 LEU A O 1
ATOM 627 N N . LYS A 1 85 ? 4.263 -9.275 -0.359 1.00 91.44 85 LYS A N 1
ATOM 628 C CA . LYS A 1 85 ? 4.152 -10.474 0.481 1.00 91.44 85 LYS A CA 1
ATOM 629 C C . LYS A 1 85 ? 3.127 -10.285 1.599 1.00 91.44 85 LYS A C 1
ATOM 631 O O . LYS A 1 85 ? 2.350 -11.197 1.850 1.00 91.44 85 LYS A O 1
ATO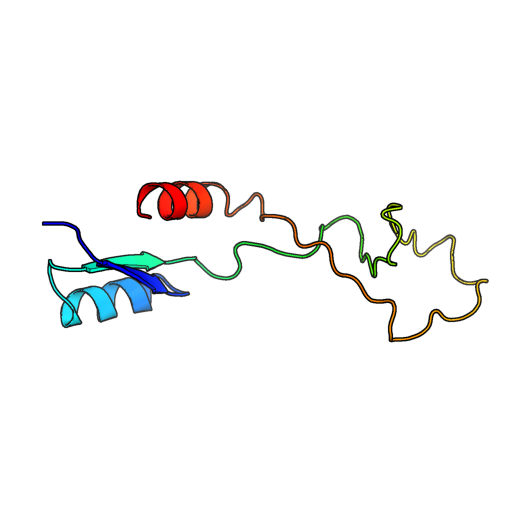M 636 N N . GLU A 1 86 ? 3.123 -9.121 2.241 1.00 90.12 86 GLU A N 1
ATOM 637 C CA . GLU A 1 86 ? 2.159 -8.778 3.292 1.00 90.12 86 GLU A CA 1
ATOM 638 C C . GLU A 1 86 ? 0.729 -8.722 2.741 1.00 90.12 86 GLU A C 1
ATOM 640 O O . GLU A 1 86 ? -0.157 -9.373 3.285 1.00 90.12 86 GLU A O 1
ATOM 645 N N . LEU A 1 87 ? 0.517 -8.050 1.605 1.00 89.56 87 LEU A N 1
ATOM 646 C CA . LEU A 1 87 ? -0.793 -7.971 0.951 1.00 89.56 87 LEU A CA 1
ATOM 647 C C . LEU A 1 87 ? -1.323 -9.346 0.529 1.00 89.56 87 LEU A C 1
ATOM 649 O O . LEU A 1 87 ? -2.504 -9.619 0.702 1.00 89.56 87 LEU A O 1
ATOM 653 N N . ARG A 1 88 ? -0.456 -10.226 0.015 1.00 90.50 88 ARG A N 1
ATOM 654 C CA . ARG A 1 88 ? -0.830 -11.604 -0.346 1.00 90.50 88 ARG A CA 1
ATOM 655 C C . ARG A 1 88 ? -1.128 -12.494 0.857 1.00 90.50 88 ARG A C 1
ATOM 657 O O . ARG A 1 88 ? -1.814 -13.487 0.688 1.00 90.50 88 ARG A O 1
ATOM 664 N N . ALA A 1 89 ? -0.573 -12.192 2.028 1.00 89.94 89 ALA A N 1
ATOM 665 C CA . ALA A 1 89 ? -0.839 -12.948 3.250 1.00 89.94 89 ALA A CA 1
ATOM 666 C C . ALA A 1 89 ? -2.120 -12.483 3.961 1.00 89.94 89 ALA A C 1
ATOM 668 O O . ALA A 1 89 ? -2.679 -13.236 4.754 1.00 89.94 89 ALA A O 1
ATOM 669 N N . ALA A 1 90 ? -2.545 -11.243 3.708 1.00 85.38 90 ALA A N 1
ATOM 670 C CA . ALA A 1 90 ? -3.743 -10.643 4.287 1.00 85.38 90 ALA A CA 1
ATOM 671 C C . ALA A 1 90 ? -5.017 -10.859 3.443 1.00 85.38 90 ALA A C 1
ATOM 673 O O . ALA A 1 90 ? -6.108 -10.526 3.908 1.00 85.38 90 ALA A O 1
ATOM 674 N N . ALA A 1 91 ? -4.874 -11.370 2.215 1.00 76.12 91 ALA A N 1
ATOM 675 C CA . ALA A 1 91 ? -5.959 -11.733 1.300 1.00 76.12 91 ALA A CA 1
ATOM 676 C C . ALA A 1 91 ? -6.247 -13.238 1.367 1.00 76.12 91 ALA A C 1
ATOM 678 O O . ALA A 1 91 ? -7.445 -13.597 1.333 1.00 76.12 91 ALA A O 1
#

Foldseek 3Di:
DQAAEAEAADPVVQVVVCVVVDDSHDYYHQVHDQKDADPQAPDQDFDPPDDRRPPVVPDPPDDDDDPVGRDTDIDTDPVRVVVVVVVVVSD

Organism: NCBI:txid408172

InterPro domains:
  IPR000380 DNA topoisomerase, type IA [PTHR42785] (3-91)
  IPR006171 TOPRIM domain [PF01751] (5-86)
  IPR006171 TOPRIM domain [PS50880] (3-91)
  IPR023405 DNA topoisomerase, type IA, core domain [SSF56712] (3-89)

Radius of gyration: 19.4 Å; chains: 1; bounding box: 36×22×54 Å

Sequence (91 aa):
MPKALVVVESPAKATTISKYLGKGYEVIASVGHIVDLPKSTIGIVDSDGADIGVDINKDLDGPPKQPSEFVTDYVPLDSRKKVLKELRAAA